Protein AF-A0A7I9V4U9-F1 (afdb_monomer_lite)

Radius of gyration: 20.64 Å; chains: 1; bounding box: 46×66×44 Å

Structure (mmCIF, N/CA/C/O backbone):
data_AF-A0A7I9V4U9-F1
#
_entry.id   AF-A0A7I9V4U9-F1
#
loop_
_atom_site.group_PDB
_atom_site.id
_atom_site.type_symbol
_atom_site.label_atom_id
_atom_site.label_alt_id
_atom_site.label_comp_id
_atom_site.label_asym_id
_atom_site.label_entity_id
_atom_site.label_seq_id
_atom_site.pdbx_PDB_ins_code
_atom_site.Cartn_x
_atom_site.Cartn_y
_atom_site.Cartn_z
_atom_site.occupancy
_atom_site.B_iso_or_equiv
_atom_site.auth_seq_id
_atom_site.auth_comp_id
_atom_site.auth_asym_id
_atom_site.auth_atom_id
_atom_site.pdbx_PDB_model_num
ATOM 1 N N . MET A 1 1 ? -33.690 51.729 30.388 1.00 41.59 1 MET A N 1
ATOM 2 C CA . MET A 1 1 ? -34.129 50.488 31.054 1.00 41.59 1 MET A CA 1
ATOM 3 C C . MET A 1 1 ? -35.102 49.841 30.081 1.00 41.59 1 MET A C 1
ATOM 5 O O . MET A 1 1 ? -36.090 50.478 29.762 1.00 41.59 1 MET A O 1
ATOM 9 N N . ASP A 1 2 ? -34.805 48.739 29.403 1.00 40.22 2 ASP A N 1
ATOM 10 C CA . ASP A 1 2 ? -33.810 47.712 29.694 1.00 40.22 2 ASP A CA 1
ATOM 11 C C . ASP A 1 2 ? -33.191 47.133 28.422 1.00 40.22 2 ASP A C 1
ATOM 13 O O . ASP A 1 2 ? -33.857 46.895 27.416 1.00 40.22 2 ASP A O 1
ATOM 17 N N . ALA A 1 3 ? -31.880 46.909 28.502 1.00 42.81 3 ALA A N 1
ATOM 18 C CA . ALA A 1 3 ? -31.155 46.026 27.612 1.00 42.81 3 ALA A CA 1
ATOM 19 C C . ALA A 1 3 ? -31.681 44.598 27.804 1.00 42.81 3 ALA A C 1
ATOM 21 O O . ALA A 1 3 ? -31.783 44.138 28.940 1.00 42.81 3 ALA A O 1
ATOM 22 N N . ASN A 1 4 ? -31.964 43.879 26.714 1.00 36.94 4 ASN A N 1
ATOM 23 C CA . ASN A 1 4 ? -32.139 42.430 26.781 1.00 36.94 4 ASN A CA 1
ATOM 24 C C . ASN A 1 4 ? -30.886 41.728 26.221 1.00 36.94 4 ASN A C 1
ATOM 26 O O . ASN A 1 4 ? -30.620 41.819 25.018 1.00 36.94 4 ASN A O 1
ATOM 30 N N . PRO A 1 5 ? -30.100 41.060 27.083 1.00 55.62 5 PRO A N 1
ATOM 31 C CA . PRO A 1 5 ? -28.864 40.386 26.741 1.00 55.62 5 PRO A CA 1
ATOM 32 C C . PRO A 1 5 ? -29.147 38.930 26.365 1.00 55.62 5 PRO A C 1
ATOM 34 O O . PRO A 1 5 ? -29.557 38.125 27.196 1.00 55.62 5 PRO A O 1
ATOM 37 N N . ASN A 1 6 ? -28.854 38.534 25.130 1.00 45.62 6 ASN A N 1
ATOM 38 C CA . ASN A 1 6 ? -28.560 37.124 24.874 1.00 45.62 6 ASN A CA 1
ATOM 39 C C . ASN A 1 6 ? -27.627 36.964 23.678 1.00 45.62 6 ASN A C 1
ATOM 41 O O . ASN A 1 6 ? -27.960 36.418 22.630 1.00 45.62 6 ASN A O 1
ATOM 45 N N . VAL A 1 7 ? -26.395 37.415 23.900 1.00 50.47 7 VAL A N 1
ATOM 46 C CA . VAL A 1 7 ? -25.213 36.876 23.234 1.00 50.47 7 VAL A CA 1
ATOM 47 C C . VAL A 1 7 ? -25.046 35.437 23.731 1.00 50.47 7 VAL A C 1
ATOM 49 O O . VAL A 1 7 ? -24.309 35.167 24.676 1.00 50.47 7 VAL A O 1
ATOM 52 N N . ARG A 1 8 ? -25.773 34.491 23.135 1.00 44.91 8 ARG A N 1
ATOM 53 C CA . ARG A 1 8 ? -25.470 33.068 23.305 1.00 44.91 8 ARG A CA 1
ATOM 54 C C . ARG A 1 8 ? -24.520 32.680 22.199 1.00 44.91 8 ARG A C 1
ATOM 56 O O . ARG A 1 8 ? -24.918 32.387 21.076 1.00 44.91 8 ARG A O 1
ATOM 63 N N . GLY A 1 9 ? -23.238 32.728 22.546 1.00 45.47 9 GLY A N 1
ATOM 64 C CA . GLY A 1 9 ? -22.181 32.119 21.766 1.00 45.47 9 GLY A CA 1
ATOM 65 C C . GLY A 1 9 ? -22.523 30.656 21.528 1.00 45.47 9 GLY A C 1
ATOM 66 O O . GLY A 1 9 ? -22.285 29.801 22.379 1.00 45.47 9 GLY A O 1
ATOM 67 N N . HIS A 1 10 ? -23.043 30.360 20.342 1.00 42.12 10 HIS A N 1
ATOM 68 C CA . HIS A 1 10 ? -22.925 29.035 19.767 1.00 42.12 10 HIS A CA 1
ATOM 69 C C . HIS A 1 10 ? -21.454 28.870 19.400 1.00 42.12 10 HIS A C 1
ATOM 71 O O . HIS A 1 10 ? -21.031 29.084 18.266 1.00 42.12 10 HIS A O 1
ATOM 77 N N . ARG A 1 11 ? -20.657 28.539 20.423 1.00 42.34 11 ARG A N 1
ATOM 78 C CA . ARG A 1 11 ? -19.363 27.894 20.268 1.00 42.34 11 ARG A CA 1
ATOM 79 C C . ARG A 1 11 ? -19.669 26.611 19.510 1.00 42.34 11 ARG A C 1
ATOM 81 O O . ARG A 1 11 ? -20.005 25.595 20.114 1.00 42.34 11 ARG A O 1
ATOM 88 N N . TRP A 1 12 ? -19.605 26.678 18.184 1.00 41.84 12 TRP A N 1
ATOM 89 C CA . TRP A 1 12 ? -19.389 25.501 17.371 1.00 41.84 12 TRP A CA 1
ATOM 90 C C . TRP A 1 12 ? -18.116 24.898 17.930 1.00 41.84 12 TRP A C 1
ATOM 92 O O . TRP A 1 12 ? -17.021 25.426 17.736 1.00 41.84 12 TRP A O 1
ATOM 102 N N . GLY A 1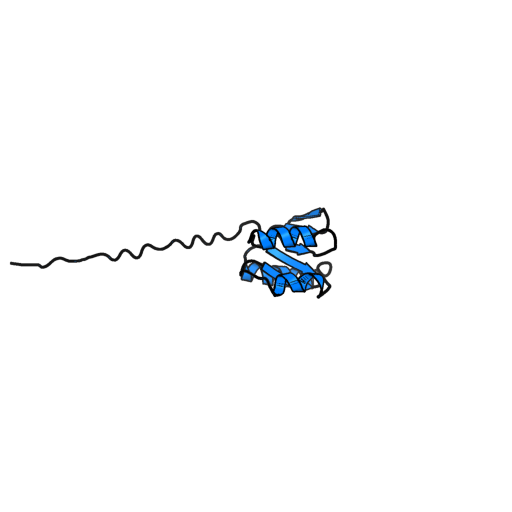 13 ? -18.283 23.859 18.747 1.00 37.94 13 GLY A N 1
ATOM 103 C CA . GLY A 1 13 ? -17.198 22.965 19.066 1.00 37.94 13 GLY A CA 1
ATOM 104 C C . GLY A 1 13 ? -16.652 22.555 17.718 1.00 37.94 13 GLY A C 1
ATOM 105 O O . GLY A 1 13 ? -17.314 21.825 16.979 1.00 37.94 13 GLY A O 1
ATOM 106 N N . MET A 1 14 ? -15.489 23.107 17.374 1.00 44.53 14 MET A N 1
ATOM 107 C CA . MET A 1 14 ? -14.623 22.537 16.371 1.00 44.53 14 MET A CA 1
ATOM 108 C C . MET A 1 14 ? -14.428 21.111 16.855 1.00 44.53 14 MET A C 1
ATOM 110 O O . MET A 1 14 ? -13.647 20.845 17.769 1.00 44.53 14 MET A O 1
ATOM 114 N N . ARG A 1 15 ? -15.244 20.198 16.316 1.00 44.72 15 ARG A N 1
ATOM 115 C CA . ARG A 1 15 ? -14.909 18.792 16.271 1.00 44.72 15 ARG A CA 1
ATOM 116 C C . ARG A 1 15 ? -13.582 18.826 15.553 1.00 44.72 15 ARG A C 1
ATOM 118 O O . ARG A 1 15 ? -13.534 19.001 14.338 1.00 44.72 15 ARG A O 1
ATOM 125 N N . ASN A 1 16 ? -12.516 18.783 16.341 1.00 44.06 16 ASN A N 1
ATOM 126 C CA . ASN A 1 16 ? -11.210 18.422 15.866 1.00 44.06 16 ASN A CA 1
ATOM 127 C C . ASN A 1 16 ? -11.438 17.045 15.257 1.00 44.06 16 ASN A C 1
ATOM 129 O O . ASN A 1 16 ? -11.349 16.027 15.941 1.00 44.06 16 ASN A O 1
ATOM 133 N N . HIS A 1 17 ? -11.770 17.013 13.966 1.00 41.09 17 HIS A N 1
ATOM 134 C CA . HIS A 1 17 ? -11.326 15.954 13.098 1.00 41.09 17 HIS A CA 1
ATOM 135 C C . HIS A 1 17 ? -9.816 16.051 13.210 1.00 41.09 17 HIS A C 1
ATOM 137 O O . HIS A 1 17 ? -9.150 16.704 12.409 1.00 41.09 17 HIS A O 1
ATOM 143 N N . ARG A 1 18 ? -9.274 15.469 14.285 1.00 37.12 18 ARG A N 1
ATOM 144 C CA . ARG A 1 18 ? -7.916 14.995 14.292 1.00 37.12 18 ARG A CA 1
ATOM 145 C C . ARG A 1 18 ? -7.945 14.094 13.074 1.00 37.12 18 ARG A C 1
ATOM 147 O O . ARG A 1 18 ? -8.512 13.007 13.128 1.00 37.12 18 ARG A O 1
ATOM 154 N N . ARG A 1 19 ? -7.489 14.620 11.932 1.00 43.19 19 ARG A N 1
ATOM 155 C CA . ARG A 1 19 ? -6.969 13.788 10.868 1.00 43.19 19 ARG A CA 1
ATOM 156 C C . ARG A 1 19 ? -5.936 12.987 11.626 1.00 43.19 19 ARG A C 1
ATOM 158 O O . ARG A 1 19 ? -4.864 13.488 11.952 1.00 43.19 19 ARG A O 1
ATOM 165 N N . ILE A 1 20 ? -6.333 11.799 12.061 1.00 46.91 20 ILE A N 1
ATOM 166 C CA . ILE A 1 20 ? -5.390 10.754 12.365 1.00 46.91 20 ILE A CA 1
ATOM 167 C C . ILE A 1 20 ? -4.864 10.472 10.969 1.00 46.91 20 ILE A C 1
ATOM 169 O O . ILE A 1 20 ? -5.432 9.659 10.254 1.00 46.91 20 ILE A O 1
ATOM 173 N N . THR A 1 21 ? -3.929 11.304 10.503 1.00 50.06 21 THR A N 1
ATOM 174 C CA . THR A 1 21 ? -3.134 10.977 9.337 1.00 50.06 21 THR A CA 1
ATOM 175 C C . THR A 1 21 ? -2.437 9.716 9.801 1.00 50.06 21 THR A C 1
ATOM 177 O O . THR A 1 21 ? -1.682 9.803 10.775 1.00 50.06 21 THR A O 1
ATOM 180 N N . PRO A 1 22 ? -2.794 8.542 9.269 1.00 56.81 22 PRO A N 1
ATOM 181 C CA . PRO A 1 22 ? -2.164 7.313 9.700 1.00 56.81 22 PRO A CA 1
ATOM 182 C C . PRO A 1 22 ? -0.679 7.510 9.409 1.00 56.81 22 PRO A C 1
ATOM 184 O O . PRO A 1 22 ? -0.299 7.760 8.271 1.00 56.81 22 PRO A O 1
ATOM 187 N N . THR A 1 23 ? 0.146 7.548 10.451 1.00 65.50 23 THR A N 1
ATOM 188 C CA . THR A 1 23 ? 1.576 7.857 10.317 1.00 65.50 23 THR A CA 1
ATOM 189 C C . THR A 1 23 ? 2.386 6.634 9.907 1.00 65.50 23 THR A C 1
ATOM 191 O O . THR A 1 23 ? 3.605 6.694 9.940 1.00 65.50 23 THR A O 1
ATOM 194 N N . ASP A 1 24 ? 1.724 5.523 9.588 1.00 78.44 24 ASP A N 1
ATOM 195 C CA . ASP A 1 24 ? 2.343 4.279 9.148 1.00 78.44 24 ASP A CA 1
ATOM 196 C C . ASP A 1 24 ? 1.425 3.604 8.123 1.00 78.44 24 ASP A C 1
ATOM 198 O O . ASP A 1 24 ? 0.588 2.779 8.484 1.00 78.44 24 ASP A O 1
ATOM 202 N N . ILE A 1 25 ? 1.513 4.023 6.857 1.00 90.94 25 ILE A N 1
ATOM 203 C CA . ILE A 1 25 ? 0.764 3.399 5.761 1.00 90.94 25 ILE A CA 1
ATOM 204 C C . ILE A 1 25 ? 1.695 2.412 5.064 1.00 90.94 25 ILE A C 1
ATOM 206 O O . ILE A 1 25 ? 2.613 2.841 4.358 1.00 90.94 25 ILE A O 1
ATOM 210 N N . PRO A 1 26 ? 1.487 1.095 5.242 1.00 94.50 26 PRO A N 1
ATOM 211 C CA . PRO A 1 26 ? 2.244 0.105 4.504 1.00 94.50 26 PRO A CA 1
ATOM 212 C C . PRO A 1 26 ? 1.737 0.023 3.061 1.00 94.50 26 PRO A C 1
ATOM 214 O O . PRO A 1 26 ? 0.528 -0.041 2.820 1.00 94.50 26 PRO A O 1
ATOM 217 N N . LEU A 1 27 ? 2.669 -0.034 2.113 1.00 96.00 27 LEU A N 1
ATOM 218 C CA . LEU A 1 27 ? 2.427 -0.542 0.768 1.00 96.00 27 LEU A CA 1
ATOM 219 C C . LEU A 1 27 ? 2.760 -2.035 0.747 1.00 96.00 27 LEU A C 1
ATOM 221 O O . LEU A 1 27 ? 3.914 -2.423 0.899 1.00 96.00 27 LEU A O 1
ATOM 225 N N . ILE A 1 28 ? 1.756 -2.884 0.581 1.00 96.38 28 ILE A N 1
ATOM 226 C CA . ILE A 1 28 ? 1.917 -4.339 0.602 1.00 96.38 28 ILE A CA 1
ATOM 227 C C . ILE A 1 28 ? 1.901 -4.847 -0.832 1.00 96.38 28 ILE A C 1
ATOM 229 O O . ILE A 1 28 ? 0.900 -4.699 -1.536 1.00 96.38 28 ILE A O 1
ATOM 233 N N . VAL A 1 29 ? 3.004 -5.446 -1.261 1.00 96.88 29 VAL A N 1
ATOM 234 C CA . VAL A 1 29 ? 3.082 -6.141 -2.545 1.00 96.88 29 VAL A CA 1
ATOM 235 C C . VAL A 1 29 ? 2.483 -7.523 -2.349 1.00 96.88 29 VAL A C 1
ATOM 237 O O . VAL A 1 29 ? 2.996 -8.287 -1.544 1.00 96.88 29 VAL A O 1
ATOM 240 N N . LEU A 1 30 ? 1.377 -7.809 -3.031 1.00 96.50 30 LEU A N 1
ATOM 241 C CA . LEU A 1 30 ? 0.608 -9.032 -2.854 1.00 96.50 30 LEU A CA 1
ATOM 242 C C . LEU A 1 30 ? 1.245 -10.204 -3.596 1.00 96.50 30 LEU A C 1
ATOM 244 O O . LEU A 1 30 ? 1.331 -10.229 -4.826 1.00 96.50 30 LEU A O 1
ATOM 248 N N . ASP A 1 31 ? 1.553 -11.215 -2.808 1.00 91.81 31 ASP A N 1
ATOM 249 C CA . ASP A 1 31 ? 1.970 -12.556 -3.178 1.00 91.81 31 ASP A CA 1
ATOM 250 C C . ASP A 1 31 ? 1.265 -13.566 -2.248 1.00 91.81 31 ASP A C 1
ATOM 252 O O . ASP A 1 31 ? 0.392 -13.203 -1.447 1.00 91.81 31 ASP A O 1
ATOM 256 N N . ASP A 1 32 ? 1.619 -14.844 -2.364 1.00 89.12 32 ASP A N 1
ATOM 257 C CA . ASP A 1 32 ? 1.012 -15.905 -1.556 1.00 89.12 32 ASP A CA 1
ATOM 258 C C . ASP A 1 32 ? 1.353 -15.777 -0.053 1.00 89.12 32 ASP A C 1
ATOM 260 O O . ASP A 1 32 ? 0.620 -16.298 0.787 1.00 89.12 32 ASP A O 1
ATOM 264 N N . GLU A 1 33 ? 2.418 -15.052 0.310 1.00 89.19 33 GLU A N 1
ATOM 265 C CA . GLU A 1 33 ? 2.871 -14.875 1.698 1.00 89.19 33 GLU A CA 1
ATOM 266 C C . GLU A 1 33 ? 2.209 -13.668 2.382 1.00 89.19 33 GLU A C 1
ATOM 268 O O . GLU A 1 33 ? 1.927 -13.678 3.582 1.00 89.19 33 GLU A O 1
ATOM 273 N N . THR A 1 34 ? 1.943 -12.608 1.624 1.00 94.56 34 THR A N 1
ATOM 274 C CA . THR A 1 34 ? 1.490 -11.305 2.137 1.00 94.56 34 THR A CA 1
ATOM 275 C C . THR A 1 34 ? -0.022 -11.110 2.065 1.00 94.56 34 THR A C 1
ATOM 277 O O . THR A 1 34 ? -0.562 -10.240 2.760 1.00 94.56 34 THR A O 1
ATOM 280 N N . VAL A 1 35 ? -0.741 -11.915 1.274 1.00 93.38 35 VAL A N 1
ATOM 281 C CA . VAL A 1 35 ? -2.193 -11.761 1.087 1.00 93.38 35 VAL A CA 1
ATOM 282 C C . VAL A 1 35 ? -2.977 -11.895 2.397 1.00 93.38 35 VAL A C 1
ATOM 284 O O . VAL A 1 35 ? -3.879 -11.097 2.658 1.00 93.38 35 VAL A O 1
ATOM 287 N N . GLU A 1 36 ? -2.613 -12.843 3.263 1.00 92.19 36 GLU A N 1
ATOM 288 C CA . GLU A 1 36 ? -3.280 -13.039 4.558 1.00 92.19 36 GLU A CA 1
ATOM 289 C C . GLU A 1 36 ? -2.963 -11.917 5.553 1.00 92.19 36 GLU A C 1
ATOM 291 O O . GLU A 1 36 ? -3.832 -11.476 6.316 1.00 92.19 36 GLU A O 1
ATOM 296 N N . TYR A 1 37 ? -1.746 -11.373 5.496 1.00 92.50 37 TYR A N 1
ATOM 297 C CA . TYR A 1 37 ? -1.385 -10.188 6.269 1.00 92.50 37 TYR A CA 1
ATOM 298 C C . TYR A 1 37 ? -2.237 -8.977 5.855 1.00 92.50 37 TYR A C 1
ATOM 300 O O . TYR A 1 37 ? -2.846 -8.326 6.708 1.00 92.50 37 TYR A O 1
ATOM 308 N N . ALA A 1 38 ? -2.379 -8.729 4.549 1.00 93.56 38 ALA A N 1
ATOM 309 C CA . ALA A 1 38 ? -3.239 -7.666 4.034 1.00 93.56 38 ALA A CA 1
ATOM 310 C C . ALA A 1 38 ? -4.714 -7.872 4.425 1.00 93.56 38 ALA A C 1
ATOM 312 O O . ALA A 1 38 ? -5.381 -6.927 4.850 1.00 93.56 38 ALA A O 1
ATOM 313 N N . ARG A 1 39 ? -5.236 -9.106 4.356 1.00 92.19 39 ARG A N 1
ATOM 314 C CA . ARG A 1 39 ? -6.602 -9.423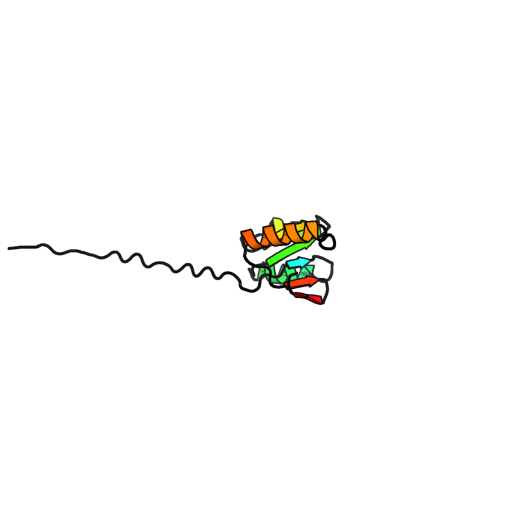 4.819 1.00 92.19 39 ARG A CA 1
ATOM 315 C C . ARG A 1 39 ? -6.796 -9.101 6.299 1.00 92.19 39 ARG A C 1
ATOM 317 O O . ARG A 1 39 ? -7.825 -8.532 6.661 1.00 92.19 39 ARG A O 1
ATOM 324 N N . THR A 1 40 ? -5.810 -9.414 7.136 1.00 91.88 40 THR A N 1
ATOM 325 C CA . THR A 1 40 ? -5.848 -9.121 8.577 1.00 91.88 40 THR A CA 1
ATOM 326 C C . THR A 1 40 ? -5.932 -7.616 8.838 1.00 91.88 40 THR A C 1
ATOM 328 O O . THR A 1 40 ? -6.774 -7.169 9.619 1.00 91.88 40 THR A O 1
ATOM 331 N N . LEU A 1 41 ? -5.123 -6.813 8.140 1.00 90.81 41 LEU A N 1
ATOM 332 C CA . LEU A 1 41 ? -5.172 -5.351 8.248 1.00 90.81 41 LEU A CA 1
ATOM 333 C C . LEU A 1 41 ? -6.491 -4.766 7.733 1.00 90.81 41 LEU A C 1
ATOM 335 O O . LEU A 1 41 ? -7.063 -3.884 8.379 1.00 90.81 41 LEU A O 1
ATOM 339 N N . ALA A 1 42 ? -7.002 -5.282 6.610 1.00 89.69 42 ALA A N 1
ATOM 340 C CA . ALA A 1 42 ? -8.296 -4.883 6.064 1.00 89.69 42 ALA A CA 1
ATOM 341 C C . ALA A 1 42 ? -9.433 -5.148 7.064 1.00 89.69 42 ALA A C 1
ATOM 343 O O . ALA A 1 42 ? -10.249 -4.262 7.323 1.00 89.69 42 ALA A O 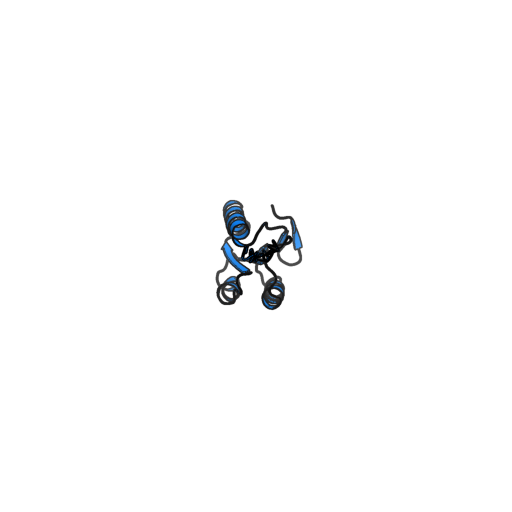1
ATOM 344 N N . ALA A 1 43 ? -9.456 -6.338 7.673 1.00 88.06 43 ALA A N 1
ATOM 345 C CA . ALA A 1 43 ? -10.446 -6.716 8.679 1.00 88.06 43 ALA A CA 1
ATOM 346 C C . ALA A 1 43 ? -10.359 -5.848 9.946 1.00 88.06 43 ALA A C 1
ATOM 348 O O . ALA A 1 43 ? -11.385 -5.529 10.545 1.00 88.06 43 ALA A O 1
ATOM 349 N N . ALA A 1 44 ? -9.152 -5.416 10.324 1.00 87.62 44 ALA A N 1
ATOM 350 C CA . ALA A 1 44 ? -8.923 -4.495 11.435 1.00 87.62 44 ALA A CA 1
ATOM 351 C C . ALA A 1 44 ? -9.246 -3.022 11.103 1.00 87.62 44 ALA A C 1
ATOM 353 O O . ALA A 1 44 ? -9.151 -2.166 11.982 1.00 87.62 44 ALA A O 1
ATOM 354 N N . GLY A 1 45 ? -9.587 -2.696 9.849 1.00 86.12 45 GLY A N 1
ATOM 355 C CA . GLY A 1 45 ? -9.810 -1.317 9.404 1.00 86.12 45 GLY A CA 1
ATOM 356 C C . GLY A 1 45 ? -8.541 -0.460 9.410 1.00 86.12 45 GLY A C 1
ATOM 357 O O . GLY A 1 45 ? -8.624 0.763 9.526 1.00 86.12 45 GLY A O 1
ATOM 358 N N . THR A 1 46 ? -7.365 -1.088 9.320 1.00 88.44 46 THR A N 1
ATOM 359 C CA . THR A 1 46 ? -6.085 -0.374 9.293 1.00 88.44 46 THR A CA 1
ATOM 360 C C . THR A 1 46 ? -5.849 0.240 7.910 1.00 88.44 46 THR A C 1
ATOM 362 O O . THR A 1 46 ? -5.966 -0.467 6.906 1.00 88.44 46 THR A O 1
ATOM 365 N N . PRO A 1 47 ? -5.506 1.538 7.828 1.00 90.69 47 PRO A N 1
ATOM 366 C CA . PRO A 1 47 ? -5.161 2.175 6.566 1.00 90.69 47 PRO A CA 1
ATOM 367 C C . PRO A 1 47 ? -3.941 1.532 5.912 1.00 90.69 47 PRO A C 1
ATOM 369 O O . PRO A 1 47 ? -2.905 1.379 6.552 1.00 90.69 47 PRO A O 1
ATOM 372 N N . MET A 1 48 ? -4.062 1.158 4.641 1.00 93.19 48 MET A N 1
ATOM 373 C CA . MET A 1 48 ? -2.994 0.483 3.902 1.00 93.19 48 MET A CA 1
ATOM 374 C C . MET A 1 48 ? -3.162 0.638 2.391 1.00 93.19 48 MET A C 1
ATOM 376 O O . MET A 1 48 ? -4.259 0.911 1.890 1.00 93.19 48 MET A O 1
ATOM 380 N N . ALA A 1 49 ? -2.086 0.377 1.659 1.00 95.06 49 ALA A N 1
ATOM 381 C CA . ALA A 1 49 ? -2.129 0.150 0.226 1.00 95.06 49 ALA A CA 1
ATOM 382 C C . ALA A 1 49 ? -1.741 -1.292 -0.104 1.00 95.06 49 ALA A C 1
ATOM 384 O O . ALA A 1 49 ? -0.875 -1.874 0.544 1.00 95.06 49 ALA A O 1
ATOM 385 N N . VAL A 1 50 ? -2.372 -1.854 -1.128 1.00 96.19 50 VAL A N 1
ATOM 386 C CA . VAL A 1 50 ? -2.026 -3.159 -1.689 1.00 96.19 50 VAL A CA 1
ATOM 387 C C . VAL A 1 50 ? -1.780 -3.020 -3.186 1.00 96.19 50 VAL A C 1
ATOM 389 O O . VAL A 1 50 ? -2.498 -2.287 -3.875 1.00 96.19 50 VAL A O 1
ATOM 392 N N . VAL A 1 51 ? -0.769 -3.721 -3.686 1.00 97.12 51 VAL A N 1
ATOM 393 C CA . VAL A 1 51 ? -0.371 -3.693 -5.094 1.00 97.12 51 VAL A CA 1
ATOM 394 C C . VAL A 1 51 ? 0.030 -5.081 -5.566 1.00 97.12 51 VAL A C 1
ATOM 396 O O . VAL A 1 51 ? 0.600 -5.852 -4.807 1.00 97.12 51 VAL A O 1
ATOM 399 N N . SER A 1 52 ? -0.280 -5.422 -6.808 1.00 96.31 52 SER A N 1
ATOM 400 C CA . SER A 1 52 ? 0.188 -6.646 -7.460 1.00 96.31 52 SER A CA 1
ATOM 401 C C . SER A 1 52 ? 0.331 -6.383 -8.951 1.00 96.31 52 SER A C 1
ATOM 403 O O . SER A 1 52 ? -0.409 -5.571 -9.500 1.00 96.31 52 SER A O 1
ATOM 405 N N . ASP A 1 53 ? 1.206 -7.117 -9.621 1.00 95.12 53 ASP A N 1
ATOM 406 C CA . ASP A 1 53 ? 1.273 -7.166 -11.083 1.00 95.12 53 ASP A CA 1
ATOM 407 C C . ASP A 1 53 ? 0.052 -7.886 -11.695 1.00 95.12 53 ASP A C 1
ATOM 409 O O . ASP A 1 53 ? -0.268 -7.730 -12.875 1.00 95.12 53 ASP A O 1
ATOM 413 N N . ARG A 1 54 ? -0.678 -8.657 -10.878 1.00 94.00 54 ARG A N 1
ATOM 414 C CA . ARG A 1 54 ? -1.871 -9.411 -11.267 1.00 94.00 54 ARG A CA 1
ATOM 415 C C . ARG A 1 54 ? -3.142 -8.777 -10.717 1.00 94.00 54 ARG A C 1
ATOM 417 O O . ARG A 1 54 ? -3.229 -8.337 -9.577 1.00 94.00 54 ARG A O 1
ATOM 424 N N . TYR A 1 55 ? -4.203 -8.833 -11.514 1.00 91.19 55 TYR A N 1
ATOM 425 C CA . TYR A 1 55 ? -5.513 -8.315 -11.115 1.00 91.19 55 TYR A CA 1
ATOM 426 C C . TYR A 1 55 ? -6.180 -9.146 -10.004 1.00 91.19 55 TYR A C 1
ATOM 428 O O . TYR A 1 55 ? -6.752 -8.603 -9.058 1.00 91.19 55 TYR A O 1
ATOM 436 N N . THR A 1 56 ? -6.096 -10.476 -10.101 1.00 92.62 56 THR A N 1
ATOM 437 C CA . THR A 1 56 ? -6.833 -11.409 -9.233 1.00 92.62 56 THR A CA 1
ATOM 438 C C . THR A 1 56 ? -6.545 -11.234 -7.733 1.00 92.62 56 THR A C 1
ATOM 440 O O . THR A 1 56 ? -7.512 -11.192 -6.971 1.00 92.62 56 THR A O 1
ATOM 443 N N . PRO A 1 57 ? -5.283 -11.086 -7.272 1.00 92.06 57 PRO A N 1
ATOM 444 C CA . PRO A 1 57 ? -4.985 -10.893 -5.848 1.00 92.06 57 PRO A CA 1
ATOM 445 C C . PRO A 1 57 ? -5.518 -9.573 -5.274 1.00 92.06 57 PRO A C 1
ATOM 447 O O . PRO A 1 57 ? -5.839 -9.494 -4.091 1.00 92.06 57 PRO A O 1
ATOM 450 N N . VAL A 1 58 ? -5.637 -8.539 -6.110 1.00 92.81 58 VAL A N 1
ATOM 451 C CA . VAL A 1 58 ? -6.018 -7.178 -5.700 1.00 92.81 58 VAL A CA 1
ATOM 452 C C . VAL A 1 58 ? -7.537 -7.023 -5.591 1.00 92.81 58 VAL A C 1
ATOM 454 O O . VAL A 1 58 ? -8.031 -6.264 -4.753 1.00 92.81 58 VAL A O 1
ATOM 457 N N . LEU A 1 59 ? -8.293 -7.766 -6.407 1.00 91.81 59 LEU A N 1
ATOM 458 C CA . LEU A 1 59 ? -9.750 -7.663 -6.530 1.00 91.81 59 LEU A CA 1
ATOM 459 C C . LEU A 1 59 ? -10.516 -7.660 -5.187 1.00 91.81 59 LEU A C 1
ATOM 461 O O . LEU A 1 59 ? -11.383 -6.796 -5.017 1.00 91.81 59 LEU A O 1
ATOM 465 N N . PRO A 1 60 ? -10.216 -8.532 -4.200 1.00 90.69 60 PRO A N 1
ATOM 466 C CA . PRO A 1 60 ? -10.927 -8.526 -2.918 1.00 90.69 60 PRO A CA 1
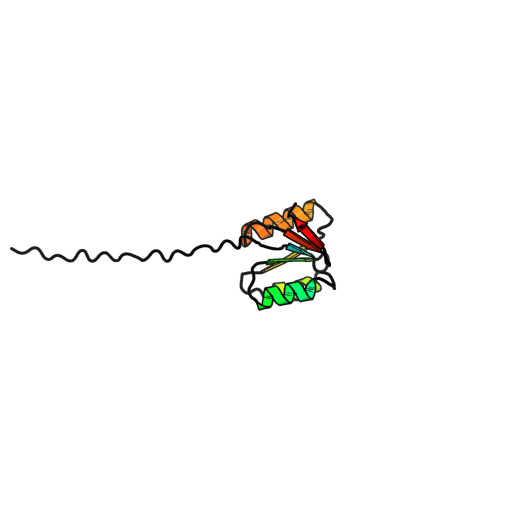ATOM 467 C C . PRO A 1 60 ? -10.828 -7.186 -2.173 1.00 90.69 60 PRO A C 1
ATOM 469 O O . PRO A 1 60 ? -11.785 -6.756 -1.529 1.00 90.69 60 PRO A O 1
ATOM 472 N N . PHE A 1 61 ? -9.695 -6.494 -2.304 1.00 91.12 61 PHE A N 1
ATOM 473 C CA . PHE A 1 61 ? -9.426 -5.220 -1.638 1.00 91.12 61 PHE A CA 1
ATOM 474 C C . PHE A 1 61 ? -10.031 -4.017 -2.374 1.00 91.12 61 PHE A C 1
ATOM 476 O O . PHE A 1 61 ? -10.227 -2.962 -1.772 1.00 91.12 61 PHE A O 1
ATOM 483 N N . MET A 1 62 ? -10.370 -4.167 -3.660 1.00 86.50 62 MET A N 1
ATOM 484 C CA . MET A 1 62 ? -11.110 -3.150 -4.417 1.00 86.50 62 MET A CA 1
ATOM 485 C C . MET A 1 62 ? -12.591 -3.110 -4.024 1.00 86.50 62 MET A C 1
ATOM 487 O O . MET A 1 62 ? -13.183 -2.035 -3.963 1.00 86.50 62 MET A O 1
ATOM 491 N N . ILE A 1 63 ? -13.184 -4.276 -3.750 1.00 77.19 63 ILE A N 1
ATOM 492 C CA . ILE A 1 63 ? -14.624 -4.424 -3.491 1.00 77.19 63 ILE A CA 1
ATOM 493 C C . ILE A 1 63 ? -14.962 -4.142 -2.015 1.00 77.19 63 ILE A C 1
ATOM 495 O O . ILE A 1 63 ? -16.004 -3.561 -1.724 1.00 77.19 63 ILE A O 1
ATOM 499 N N . GLY A 1 64 ? -14.078 -4.512 -1.081 1.00 61.19 64 GLY A N 1
ATOM 500 C CA . GLY A 1 64 ? -14.286 -4.397 0.372 1.00 61.19 64 GLY A CA 1
ATOM 501 C C . GLY A 1 64 ? -13.699 -3.142 1.031 1.00 61.19 64 GLY A C 1
ATOM 502 O O . GLY A 1 64 ? -13.363 -3.169 2.213 1.00 61.19 64 GLY A O 1
ATOM 503 N N . ASN A 1 65 ? -13.499 -2.057 0.281 1.00 61.69 65 ASN A N 1
ATOM 504 C CA . ASN A 1 65 ? -12.796 -0.877 0.778 1.00 61.69 65 ASN A CA 1
ATOM 505 C C . ASN A 1 65 ? -13.674 -0.038 1.727 1.00 61.69 65 ASN A C 1
ATOM 507 O O . ASN A 1 65 ? -14.487 0.766 1.278 1.00 61.69 65 ASN A O 1
ATOM 511 N N . ASN A 1 66 ? -13.430 -0.131 3.037 1.00 63.50 66 ASN A N 1
ATOM 512 C CA . ASN A 1 66 ? -14.033 0.731 4.071 1.00 63.50 66 ASN A CA 1
ATOM 513 C C . ASN A 1 66 ? -13.570 2.212 4.014 1.00 63.50 66 ASN A C 1
ATOM 515 O O . ASN A 1 66 ? -13.685 2.943 4.993 1.00 63.50 66 ASN A O 1
ATOM 519 N N . GLY A 1 67 ? -13.000 2.664 2.894 1.00 71.38 67 GLY A N 1
ATOM 520 C CA . GLY A 1 67 ? -12.392 3.984 2.697 1.00 71.38 67 GLY A CA 1
ATOM 521 C C . GLY A 1 67 ? -10.913 4.072 3.094 1.00 71.38 67 GLY A C 1
ATOM 522 O O . GLY A 1 67 ? -10.276 5.082 2.803 1.00 71.38 67 GLY A O 1
ATOM 523 N N . TYR A 1 68 ? -10.362 3.024 3.711 1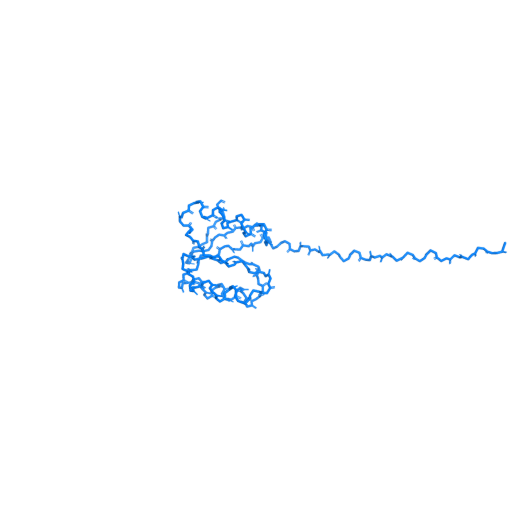.00 81.56 68 TYR A N 1
ATOM 524 C CA . TYR A 1 68 ? -9.006 2.989 4.273 1.00 81.56 68 TYR A CA 1
ATOM 525 C C . TYR A 1 68 ? -8.003 2.176 3.443 1.00 81.56 68 TYR A C 1
ATOM 527 O O . TYR A 1 68 ? -6.819 2.155 3.766 1.00 81.56 68 TYR A O 1
ATOM 535 N N . THR A 1 69 ? -8.444 1.530 2.361 1.00 91.38 69 THR A N 1
ATOM 536 C CA . THR A 1 69 ? -7.572 0.714 1.509 1.00 91.38 69 THR A CA 1
ATOM 537 C C . THR A 1 69 ? -7.416 1.340 0.128 1.00 91.38 69 THR A C 1
ATOM 539 O O . THR A 1 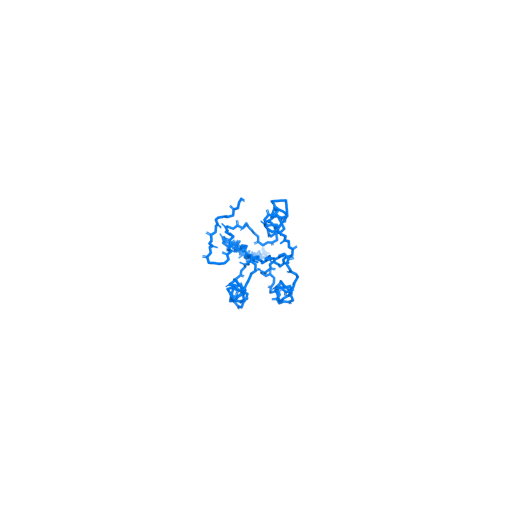69 ? -8.388 1.780 -0.490 1.00 91.38 69 THR A O 1
ATOM 542 N N . VAL A 1 70 ? -6.189 1.376 -0.386 1.00 92.69 70 VAL A N 1
ATOM 543 C CA . VAL A 1 70 ? -5.910 1.689 -1.793 1.00 92.69 70 VAL A CA 1
ATOM 544 C C . VAL A 1 70 ? -5.410 0.422 -2.466 1.00 92.69 70 VAL A C 1
ATOM 546 O O . VAL A 1 70 ? -4.391 -0.121 -2.069 1.00 92.69 70 VAL A O 1
ATOM 549 N N . ALA A 1 71 ? -6.150 -0.068 -3.455 1.00 94.75 71 ALA A N 1
ATOM 550 C CA . ALA A 1 71 ? -5.859 -1.317 -4.146 1.00 94.75 71 ALA A CA 1
ATOM 551 C C . ALA A 1 71 ? -5.526 -1.016 -5.612 1.00 94.75 71 ALA A C 1
ATOM 553 O O . ALA A 1 71 ? -6.336 -0.401 -6.313 1.00 94.75 71 ALA A O 1
ATOM 554 N N . LEU A 1 72 ? -4.323 -1.387 -6.050 1.00 95.44 72 LEU A N 1
ATOM 555 C CA . LEU A 1 72 ? -3.763 -1.028 -7.356 1.00 95.44 72 LEU A CA 1
ATOM 556 C C . LEU A 1 72 ? -3.178 -2.259 -8.049 1.00 95.44 72 LEU A C 1
ATOM 558 O O . LEU A 1 72 ? -2.727 -3.190 -7.391 1.00 95.44 72 LEU A O 1
ATOM 562 N N . VAL A 1 73 ? -3.178 -2.248 -9.379 1.00 96.06 73 VAL A N 1
ATOM 563 C CA . VAL A 1 73 ? -2.468 -3.241 -10.192 1.00 96.06 73 VAL A CA 1
ATOM 564 C C . VAL A 1 73 ? -1.324 -2.519 -10.885 1.00 96.06 73 VAL A C 1
ATOM 566 O O . VAL A 1 73 ? -1.587 -1.561 -11.612 1.00 96.06 73 VAL A O 1
ATOM 569 N N . ALA A 1 74 ? -0.091 -2.925 -10.602 1.00 96.25 74 ALA A N 1
ATOM 570 C CA . ALA A 1 74 ? 1.135 -2.330 -11.125 1.00 96.25 74 ALA A CA 1
ATOM 571 C C . ALA A 1 74 ? 2.328 -3.260 -10.864 1.00 96.25 74 ALA A C 1
ATOM 573 O O . ALA A 1 74 ? 2.345 -3.983 -9.864 1.00 96.25 74 ALA A O 1
ATOM 574 N N . ASP A 1 75 ? 3.332 -3.193 -11.732 1.00 93.88 75 ASP A N 1
ATOM 575 C CA . ASP A 1 75 ? 4.640 -3.797 -11.494 1.00 93.88 75 ASP A CA 1
ATOM 576 C C . ASP A 1 75 ? 5.477 -2.868 -10.599 1.00 93.88 75 ASP A C 1
ATOM 578 O O . ASP A 1 75 ? 5.761 -1.729 -10.956 1.00 93.88 75 ASP A O 1
ATOM 582 N N . VAL A 1 76 ? 5.845 -3.335 -9.407 1.00 90.88 76 VAL A N 1
ATOM 583 C CA . VAL A 1 76 ? 6.614 -2.553 -8.421 1.00 90.88 76 VAL A CA 1
ATOM 584 C C . VAL A 1 76 ? 8.127 -2.699 -8.569 1.00 90.88 76 VAL A C 1
ATOM 586 O O . VAL A 1 76 ? 8.870 -2.070 -7.809 1.00 90.88 76 VAL A O 1
ATOM 589 N N . ASP A 1 77 ? 8.582 -3.555 -9.480 1.00 91.44 77 ASP A N 1
ATOM 590 C CA . ASP A 1 77 ? 9.988 -3.651 -9.866 1.00 91.44 77 ASP A CA 1
ATOM 591 C C . ASP A 1 77 ? 10.314 -2.670 -11.005 1.00 91.44 77 ASP A C 1
ATOM 593 O O . ASP A 1 77 ? 11.473 -2.288 -11.179 1.00 91.44 77 ASP A O 1
ATOM 597 N N . ASP A 1 78 ? 9.291 -2.169 -11.708 1.00 94.81 78 ASP A N 1
ATOM 598 C CA . ASP A 1 78 ? 9.383 -0.987 -12.563 1.00 94.81 78 ASP A CA 1
ATOM 599 C C . ASP A 1 78 ? 9.347 0.300 -11.703 1.00 94.81 78 ASP A C 1
ATOM 601 O O . ASP A 1 78 ? 8.322 0.624 -11.089 1.00 94.81 78 ASP A O 1
ATOM 605 N N . PRO A 1 79 ? 10.440 1.089 -11.658 1.00 92.25 79 PRO A N 1
ATOM 606 C CA . PRO A 1 79 ? 10.516 2.280 -10.816 1.00 92.25 79 PRO A CA 1
ATOM 607 C C . PRO A 1 79 ? 9.522 3.380 -11.215 1.00 92.25 79 PRO A C 1
ATOM 609 O O . PRO A 1 79 ? 9.137 4.182 -10.362 1.00 92.25 79 PRO A O 1
ATOM 612 N N . ILE A 1 80 ? 9.094 3.439 -12.482 1.00 96.19 80 ILE A N 1
ATOM 613 C CA . ILE A 1 80 ? 8.118 4.435 -12.946 1.00 96.19 80 ILE A CA 1
ATOM 614 C C . ILE A 1 80 ? 6.743 4.091 -12.379 1.00 96.19 80 ILE A C 1
ATOM 616 O O . ILE A 1 80 ? 6.090 4.936 -11.765 1.00 96.19 80 ILE A O 1
ATOM 620 N N . GLN A 1 81 ? 6.335 2.832 -12.516 1.00 95.94 81 GLN A N 1
ATOM 621 C CA . GLN A 1 81 ? 5.065 2.353 -11.978 1.00 95.94 81 GLN A CA 1
ATOM 622 C C . GLN A 1 81 ? 5.034 2.413 -10.448 1.00 95.94 81 GLN A C 1
ATOM 624 O O . GLN A 1 81 ? 4.021 2.811 -9.870 1.00 95.94 81 GLN A O 1
ATOM 629 N N . LEU A 1 82 ? 6.148 2.109 -9.773 1.00 94.31 82 LEU A N 1
ATOM 630 C CA . LEU A 1 82 ? 6.253 2.278 -8.324 1.00 94.31 82 LEU A CA 1
ATOM 631 C C . LEU A 1 82 ? 6.026 3.739 -7.901 1.00 94.31 82 LEU A C 1
ATOM 633 O O . LEU A 1 82 ? 5.267 3.991 -6.964 1.00 94.31 82 LEU A O 1
ATOM 637 N N . ALA A 1 83 ? 6.627 4.707 -8.597 1.00 93.88 83 ALA A N 1
ATOM 638 C CA . ALA A 1 83 ? 6.427 6.126 -8.301 1.00 93.88 83 ALA A CA 1
ATOM 639 C C . ALA A 1 83 ? 4.960 6.560 -8.492 1.00 93.88 83 ALA A C 1
ATOM 641 O O . ALA A 1 83 ? 4.420 7.309 -7.673 1.00 93.88 83 ALA A O 1
ATOM 642 N N . GLU A 1 84 ? 4.285 6.058 -9.529 1.00 95.56 84 GLU A N 1
ATOM 643 C CA . GLU A 1 84 ? 2.855 6.307 -9.754 1.00 95.56 84 GLU A CA 1
ATOM 644 C C . GLU A 1 84 ? 1.978 5.716 -8.641 1.00 95.56 84 GLU A C 1
ATOM 646 O O . GLU A 1 84 ? 1.052 6.377 -8.155 1.00 95.56 84 GLU A O 1
ATOM 651 N N . VAL A 1 85 ? 2.287 4.489 -8.206 1.00 95.38 85 VAL A N 1
ATOM 652 C CA . VAL A 1 85 ? 1.618 3.825 -7.079 1.00 95.38 85 VAL A CA 1
ATOM 653 C C . VAL A 1 85 ? 1.759 4.665 -5.817 1.00 95.38 85 VAL A C 1
ATOM 655 O O . VAL A 1 85 ? 0.744 4.996 -5.199 1.00 95.38 85 VAL A O 1
ATOM 658 N N . LEU A 1 86 ? 2.986 5.055 -5.460 1.00 94.31 86 LEU A N 1
ATOM 659 C CA . LEU A 1 86 ? 3.256 5.873 -4.279 1.00 94.31 86 LEU A CA 1
ATOM 660 C C . LEU A 1 86 ? 2.484 7.192 -4.350 1.00 94.31 86 LEU A C 1
ATOM 662 O O . LEU A 1 86 ? 1.664 7.459 -3.475 1.00 94.31 86 LEU A O 1
ATOM 666 N N . GLY A 1 87 ? 2.604 7.958 -5.438 1.00 94.12 87 GLY A N 1
ATOM 667 C CA . GLY A 1 87 ? 1.889 9.231 -5.577 1.00 94.12 87 GLY A CA 1
ATOM 668 C C . GLY A 1 87 ? 0.364 9.095 -5.446 1.00 94.12 87 GLY A C 1
ATOM 669 O O . GLY A 1 87 ? -0.312 9.936 -4.837 1.00 94.12 87 GLY A O 1
ATOM 670 N N . ARG A 1 88 ? -0.215 8.005 -5.962 1.00 93.12 88 ARG A N 1
ATOM 671 C CA . ARG A 1 88 ? -1.659 7.748 -5.866 1.00 93.12 88 ARG A CA 1
ATOM 672 C C . ARG A 1 88 ? -2.102 7.330 -4.465 1.00 93.12 88 ARG A C 1
ATOM 674 O O . ARG A 1 88 ? -3.186 7.725 -4.033 1.00 93.12 88 ARG A O 1
ATOM 681 N N . VAL A 1 89 ? -1.294 6.547 -3.758 1.00 92.50 89 VAL A N 1
ATOM 682 C CA . VAL A 1 89 ? -1.552 6.176 -2.360 1.00 92.50 89 VAL A CA 1
ATOM 683 C C . VAL A 1 89 ? -1.434 7.406 -1.466 1.00 92.50 89 VAL A C 1
ATOM 685 O O . VAL A 1 89 ? -2.361 7.715 -0.712 1.00 92.50 89 VAL A O 1
ATOM 688 N N . GLU A 1 90 ? -0.344 8.152 -1.612 1.00 91.88 90 GLU A N 1
ATOM 689 C CA . GLU A 1 90 ? -0.013 9.285 -0.755 1.00 91.88 90 GLU A CA 1
ATOM 690 C C . GLU A 1 90 ? -1.005 10.431 -0.863 1.00 91.88 90 GLU A C 1
ATOM 692 O O . GLU A 1 90 ? -1.450 10.973 0.152 1.00 91.88 90 GLU A O 1
ATOM 697 N N . SER A 1 91 ? -1.440 10.740 -2.085 1.00 90.25 91 SER A N 1
ATOM 698 C CA . SER A 1 91 ? -2.485 11.739 -2.320 1.00 90.25 91 SER A CA 1
ATOM 699 C C . SER A 1 91 ? -3.843 11.356 -1.725 1.00 90.25 91 SER A C 1
ATOM 701 O O . SER A 1 91 ? -4.665 12.238 -1.460 1.00 90.25 91 SER A O 1
ATOM 703 N N . ARG A 1 92 ? -4.102 10.060 -1.509 1.00 88.50 92 ARG A N 1
ATOM 704 C CA . ARG A 1 92 ? -5.413 9.564 -1.080 1.00 88.50 92 ARG A CA 1
ATOM 705 C C . ARG A 1 92 ? -5.502 9.295 0.414 1.00 88.50 92 ARG A C 1
ATOM 707 O O . ARG A 1 92 ? -6.488 9.702 1.027 1.00 88.50 92 ARG A O 1
ATOM 714 N N . ILE A 1 93 ? -4.532 8.580 0.979 1.00 88.12 93 ILE A N 1
ATOM 715 C CA . ILE A 1 93 ? -4.603 8.102 2.367 1.00 88.12 93 ILE A CA 1
ATOM 716 C C . ILE A 1 93 ? -3.464 8.602 3.260 1.00 88.12 93 ILE A C 1
ATOM 718 O O . ILE A 1 93 ? -3.641 8.602 4.477 1.00 88.12 93 ILE A O 1
ATOM 722 N N . GLY A 1 94 ? -2.369 9.119 2.691 1.00 88.75 94 GLY A N 1
ATOM 723 C CA . GLY A 1 94 ? -1.224 9.665 3.431 1.00 88.75 94 GLY A CA 1
ATOM 724 C C . GLY A 1 94 ? 0.115 9.014 3.054 1.00 88.75 94 GLY A C 1
ATOM 725 O O . GLY A 1 94 ? 0.121 8.067 2.271 1.00 88.75 94 GLY A O 1
ATOM 726 N N . PRO A 1 95 ? 1.240 9.517 3.596 1.00 91.19 95 PRO A N 1
ATOM 727 C CA . PRO A 1 95 ? 2.587 9.094 3.208 1.00 91.19 95 PRO A CA 1
ATOM 728 C C . PRO A 1 95 ? 2.796 7.591 3.408 1.00 91.19 95 PRO A C 1
ATOM 730 O O . PRO A 1 95 ? 2.440 7.054 4.461 1.00 91.19 95 PRO A O 1
ATOM 733 N N . VAL A 1 96 ? 3.408 6.933 2.423 1.00 92.00 96 VAL A N 1
ATOM 734 C CA . VAL A 1 96 ? 3.810 5.529 2.555 1.00 92.00 96 VAL A CA 1
ATOM 735 C C . VAL A 1 96 ? 5.095 5.487 3.370 1.00 92.00 96 VAL A C 1
ATOM 737 O O . VAL A 1 96 ? 6.068 6.163 3.057 1.00 92.00 96 VAL A O 1
ATOM 740 N N . THR A 1 97 ? 5.112 4.706 4.443 1.00 89.44 97 THR A N 1
ATOM 741 C CA . THR A 1 97 ? 6.261 4.642 5.366 1.00 89.44 97 THR A CA 1
ATOM 742 C C . THR A 1 97 ? 7.139 3.426 5.138 1.00 89.44 97 THR A C 1
ATOM 744 O O . THR A 1 97 ? 8.329 3.437 5.459 1.00 89.44 97 THR A O 1
ATOM 747 N N . ARG A 1 98 ? 6.554 2.361 4.591 1.00 91.12 98 ARG A N 1
ATOM 748 C CA . ARG A 1 98 ? 7.231 1.092 4.349 1.00 91.12 98 ARG A CA 1
ATOM 749 C C . ARG A 1 98 ? 6.561 0.301 3.242 1.00 91.12 98 ARG A C 1
ATOM 751 O O . ARG A 1 98 ? 5.343 0.358 3.075 1.00 91.12 98 ARG A O 1
ATOM 758 N N . THR A 1 99 ? 7.366 -0.509 2.576 1.00 91.50 99 THR A N 1
ATOM 759 C CA . THR A 1 99 ? 6.931 -1.509 1.610 1.00 91.50 99 THR A CA 1
ATOM 760 C C . THR A 1 99 ? 7.124 -2.898 2.211 1.00 91.50 99 THR A C 1
ATOM 762 O O . THR A 1 99 ? 8.183 -3.202 2.762 1.00 91.50 99 THR A O 1
ATOM 765 N N . VAL A 1 100 ? 6.103 -3.746 2.122 1.00 92.38 100 VAL A N 1
ATOM 766 C CA . VAL A 1 100 ? 6.122 -5.135 2.604 1.00 92.38 100 VAL A CA 1
ATOM 767 C C . VAL A 1 100 ? 6.110 -6.070 1.395 1.00 92.38 100 VAL A C 1
ATOM 769 O O . VAL A 1 100 ? 5.237 -5.932 0.538 1.00 92.38 100 VAL A O 1
ATOM 772 N N . ARG A 1 101 ? 7.084 -6.984 1.317 1.00 90.06 101 ARG A N 1
ATOM 773 C CA . ARG A 1 101 ? 7.272 -7.977 0.241 1.00 90.06 101 ARG A CA 1
ATOM 774 C C . ARG A 1 101 ? 7.657 -9.317 0.867 1.00 90.06 101 ARG A C 1
ATOM 776 O O . ARG A 1 101 ? 8.672 -9.361 1.564 1.00 90.06 101 ARG A O 1
ATOM 783 N N . GLY A 1 102 ? 6.894 -10.387 0.647 1.00 82.75 102 GLY A N 1
ATOM 784 C CA . GLY A 1 102 ? 7.077 -11.640 1.388 1.00 82.75 102 GLY A CA 1
ATOM 785 C C . GLY A 1 102 ? 7.234 -11.411 2.901 1.00 82.75 102 GLY A C 1
ATOM 786 O O . GLY A 1 102 ? 6.493 -10.638 3.517 1.00 82.75 102 GLY A O 1
ATOM 787 N N . HIS A 1 103 ? 8.275 -11.994 3.498 1.00 74.50 103 HIS A N 1
ATOM 788 C CA . HIS A 1 103 ? 8.672 -11.745 4.896 1.00 74.50 103 HIS A CA 1
ATOM 789 C C . HIS A 1 103 ? 9.550 -10.499 5.128 1.00 74.50 103 HIS A C 1
ATOM 791 O O . HIS A 1 103 ? 9.931 -10.207 6.266 1.00 74.50 103 HIS A O 1
ATOM 797 N N . HIS A 1 104 ? 9.887 -9.750 4.080 1.00 71.94 104 HIS A N 1
ATOM 798 C CA . HIS A 1 104 ? 10.759 -8.584 4.153 1.00 71.94 104 HIS A CA 1
ATOM 799 C C . HIS A 1 104 ? 9.955 -7.280 4.248 1.00 71.94 104 HIS A C 1
ATOM 801 O O . HIS A 1 104 ? 8.982 -7.049 3.533 1.00 71.94 104 HIS A O 1
ATOM 807 N N . THR A 1 105 ? 10.389 -6.386 5.137 1.00 68.94 105 THR A N 1
ATOM 808 C CA . THR A 1 105 ? 9.899 -5.003 5.207 1.00 68.94 105 THR A CA 1
ATOM 809 C C . THR A 1 105 ? 11.045 -4.062 4.862 1.00 68.94 105 THR A C 1
ATOM 811 O O . THR A 1 105 ? 12.111 -4.146 5.469 1.00 68.94 105 THR A O 1
ATOM 814 N N . GLN A 1 106 ? 10.822 -3.159 3.912 1.00 75.62 106 GLN A N 1
ATOM 815 C CA . GLN A 1 106 ? 11.780 -2.139 3.490 1.00 75.62 106 GLN A CA 1
ATOM 816 C C . GLN A 1 106 ? 11.180 -0.742 3.729 1.00 75.62 106 GLN A C 1
ATOM 818 O O . GLN A 1 106 ? 9.961 -0.591 3.614 1.00 75.62 106 GLN A O 1
ATOM 823 N N . PRO A 1 107 ? 11.971 0.289 4.080 1.00 70.06 107 PRO A N 1
ATOM 824 C CA . PRO A 1 107 ? 11.486 1.670 4.064 1.00 70.06 107 PRO A CA 1
ATOM 825 C C . PRO A 1 107 ? 10.944 2.055 2.679 1.00 70.06 107 PRO A C 1
ATOM 827 O O . PRO A 1 107 ? 11.386 1.508 1.665 1.00 70.06 107 PRO A O 1
ATOM 830 N N . ALA A 1 108 ? 9.977 2.976 2.646 1.00 65.31 108 ALA A N 1
ATOM 831 C CA . ALA A 1 108 ? 9.505 3.557 1.391 1.00 65.31 108 ALA A CA 1
ATOM 832 C C . ALA A 1 108 ? 10.674 4.243 0.654 1.00 65.31 108 ALA A C 1
ATOM 834 O O . ALA A 1 108 ? 11.541 4.833 1.303 1.00 65.31 108 ALA A O 1
ATOM 835 N N . ALA A 1 109 ? 10.724 4.068 -0.670 1.00 58.38 109 ALA A N 1
ATOM 836 C CA . ALA A 1 109 ? 11.794 4.562 -1.541 1.00 58.38 109 ALA A CA 1
ATOM 837 C C . ALA A 1 109 ? 11.724 6.080 -1.752 1.00 58.38 109 ALA A C 1
ATOM 839 O O . ALA A 1 109 ? 10.592 6.610 -1.790 1.00 58.38 109 ALA A O 1
#

pLDDT: mean 79.57, std 19.72, range [36.94, 97.12]

Secondary structure (DSSP, 8-state):
----------------------S-EEEEE-STTTHHHHHHHHHTT--EEEEESSHHHHHHHHHS--SSEEEEE--SSSHHHHHHHHHHHHHHT--EEEEEETTEEEE--

Sequence (109 aa):
MDANPNVRGHRWGMRNHRRITPTDIPLIVLDDETVEYARTLAAAGTPMAVVSDRYTPVLPFMIGNNGYTVALVADVDDPIQLAEVLGRVESRIGPVTRTVRGHHTQPAA

Organism: NCBI:txid589161

Foldseek 3Di:
DDDDDDPPPPPPPPPPPVVVLVPAAEEEEDDPQCLVVVVVCLVVLHAYEYEYCDDVSQVVCVVSPPQRYHGYYFDCVPVVRVVVSQVVSCVRRHHHQWYHDRPDIDGDD